Protein AF-X8AD20-F1 (afdb_monomer_lite)

Organism: NCBI:txid1299334

Radius of gyration: 24.46 Å; chains: 1; bounding box: 36×52×84 Å

Sequence (115 aa):
MVDMAHFAGLVAGKVFTGDEDPVPHAHVTTTTTHKSLRGPRGGLILAQPDYADAVDRGCPMVLGGPLPHVMAAKAVALAEAAGRRSPATPSGSPTTPRPSPKVPAPRRPAGHRRH

pLDDT: mean 75.13, std 16.99, range [38.03, 92.06]

InterPro domains:
  IPR015421 Pyridoxal phosphate-dependent transferase, major domain [G3DSA:3.40.640.10] (1-82)
  IPR015424 Pyridoxal phosphate-dependent transferase [SSF53383] (1-83)
  IPR019798 Serine hydroxymethyltransferase, pyridoxal phosphate binding site [PS00096] (27-43)
  IPR039429 Serine hydroxymethyltransferase-like domain [PF00464] (1-82)
  IPR049943 Serine hydroxymethyltransferase-like [PTHR11680] (1-82)

Structure (mmCIF, N/CA/C/O backbone):
data_AF-X8AD20-F1
#
_entry.id   AF-X8AD20-F1
#
loop_
_atom_site.group_PDB
_atom_site.id
_atom_site.type_symbol
_atom_site.label_atom_id
_atom_site.label_alt_id
_atom_site.label_comp_id
_atom_site.label_asym_id
_atom_site.label_entity_id
_atom_site.label_seq_id
_atom_site.pdbx_PDB_ins_code
_atom_site.Cartn_x
_atom_site.Cartn_y
_atom_site.Cartn_z
_atom_site.occupancy
_atom_site.B_iso_or_equiv
_atom_site.auth_seq_id
_atom_site.auth_comp_id
_atom_site.auth_asym_id
_atom_site.auth_atom_id
_atom_site.pdbx_PDB_model_num
ATOM 1 N N . MET A 1 1 ? -7.116 7.424 -11.401 1.00 79.19 1 MET A N 1
ATOM 2 C CA . MET A 1 1 ? -6.015 7.154 -10.454 1.00 79.19 1 MET A CA 1
ATOM 3 C C . MET A 1 1 ? -6.268 7.985 -9.208 1.00 79.19 1 MET A C 1
ATOM 5 O O . MET A 1 1 ? -6.657 9.135 -9.371 1.00 79.19 1 MET A O 1
ATOM 9 N N . VAL A 1 2 ? -6.096 7.427 -8.009 1.00 88.69 2 VAL A N 1
ATOM 10 C CA . VAL A 1 2 ? -6.325 8.126 -6.727 1.00 88.69 2 VAL A CA 1
ATOM 11 C C . VAL A 1 2 ? -5.082 8.013 -5.842 1.00 88.69 2 VAL A C 1
ATOM 13 O O . VAL A 1 2 ? -4.511 6.933 -5.745 1.00 88.69 2 VAL A O 1
ATOM 16 N N . ASP A 1 3 ? -4.668 9.097 -5.180 1.00 88.62 3 ASP A N 1
ATOM 17 C CA . ASP A 1 3 ? -3.637 9.067 -4.129 1.00 88.62 3 ASP 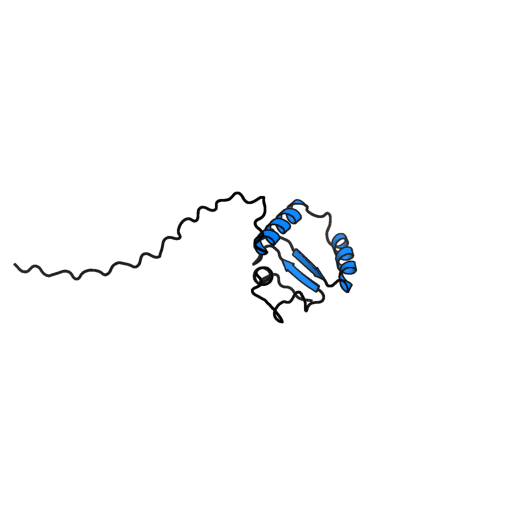A CA 1
ATOM 18 C C . ASP A 1 3 ? -4.291 9.255 -2.755 1.00 88.62 3 ASP A C 1
ATOM 20 O O . ASP A 1 3 ? -4.797 10.332 -2.432 1.00 88.62 3 ASP A O 1
ATOM 24 N N . MET A 1 4 ? -4.266 8.203 -1.935 1.00 89.31 4 MET A N 1
ATOM 25 C CA . MET A 1 4 ? -4.847 8.210 -0.591 1.00 89.31 4 MET A CA 1
ATOM 26 C C . MET A 1 4 ? -3.820 8.376 0.537 1.00 89.31 4 MET A C 1
ATOM 28 O O . MET A 1 4 ? -4.134 8.117 1.698 1.00 89.31 4 MET A O 1
ATOM 32 N N . ALA A 1 5 ? -2.595 8.833 0.254 1.00 87.69 5 ALA A N 1
ATOM 33 C CA . ALA A 1 5 ? -1.502 8.906 1.228 1.00 87.69 5 ALA A CA 1
ATOM 34 C C . ALA A 1 5 ? -1.882 9.506 2.599 1.00 87.69 5 ALA A C 1
ATOM 36 O O . ALA A 1 5 ? -1.438 9.008 3.632 1.00 87.69 5 ALA A O 1
ATOM 37 N N . HIS A 1 6 ? -2.687 10.573 2.636 1.00 87.12 6 HIS A N 1
ATOM 38 C CA . HIS A 1 6 ? -3.043 11.262 3.885 1.00 87.12 6 HIS A CA 1
ATOM 39 C C . HIS A 1 6 ? -4.138 10.553 4.684 1.00 87.12 6 HIS A C 1
ATOM 41 O O . HIS A 1 6 ? -4.118 10.600 5.913 1.00 87.12 6 HIS A O 1
ATOM 47 N N . PHE A 1 7 ? -5.048 9.844 4.020 1.00 86.44 7 PHE A N 1
ATOM 48 C CA . PHE A 1 7 ? -6.244 9.269 4.640 1.00 86.44 7 PHE A CA 1
ATOM 49 C C . PHE A 1 7 ? -6.314 7.737 4.547 1.00 86.44 7 PHE A C 1
ATOM 51 O O . PHE A 1 7 ? -7.289 7.137 4.985 1.00 86.44 7 PHE A O 1
ATOM 58 N N . ALA A 1 8 ? -5.247 7.085 4.083 1.00 84.12 8 ALA A N 1
ATOM 59 C CA . ALA A 1 8 ? -5.142 5.631 3.980 1.00 84.12 8 ALA A CA 1
ATOM 60 C C . ALA A 1 8 ? -5.430 4.877 5.284 1.00 84.12 8 ALA A C 1
ATOM 62 O O . ALA A 1 8 ? -5.980 3.784 5.246 1.00 84.12 8 ALA A O 1
ATOM 63 N N . GLY A 1 9 ? -5.097 5.455 6.442 1.00 82.19 9 GLY A N 1
ATOM 64 C CA . GLY A 1 9 ? -5.452 4.872 7.737 1.00 82.19 9 GLY A CA 1
ATOM 65 C C . GLY A 1 9 ? -6.959 4.867 8.014 1.00 82.19 9 GLY A C 1
ATOM 66 O O . GLY A 1 9 ? -7.450 3.947 8.658 1.00 82.19 9 GLY A O 1
ATOM 67 N N . LEU A 1 10 ? -7.704 5.853 7.504 1.00 84.06 10 LEU A N 1
ATOM 68 C CA . LEU A 1 10 ? -9.167 5.906 7.618 1.00 84.06 10 LEU A CA 1
ATOM 69 C C . LEU A 1 10 ? -9.832 4.897 6.674 1.00 84.06 10 LEU A C 1
ATOM 71 O O . LEU A 1 10 ? -10.804 4.254 7.060 1.00 84.06 10 LEU A O 1
ATOM 75 N N . VAL A 1 11 ? -9.265 4.707 5.477 1.00 84.00 11 VAL A N 1
ATOM 76 C CA . VAL A 1 11 ? -9.689 3.655 4.534 1.00 84.00 11 VAL A CA 1
ATOM 77 C C . VAL A 1 11 ? -9.425 2.270 5.138 1.00 84.00 11 VAL A C 1
ATOM 79 O O . VAL A 1 11 ? -10.332 1.451 5.238 1.00 84.00 11 VAL A O 1
ATOM 82 N N . ALA A 1 12 ? -8.215 2.027 5.656 1.00 82.81 12 ALA A N 1
ATOM 83 C CA . ALA A 1 12 ? -7.854 0.759 6.298 1.00 82.81 12 ALA A CA 1
ATOM 84 C C . ALA A 1 12 ? -8.678 0.472 7.568 1.00 82.81 12 ALA A C 1
ATOM 86 O O . ALA A 1 12 ? -9.038 -0.674 7.832 1.00 82.81 12 ALA A O 1
ATOM 87 N N . GLY A 1 13 ? -9.017 1.520 8.325 1.00 82.31 13 GLY A N 1
ATOM 88 C CA . GLY A 1 13 ? -9.888 1.455 9.497 1.00 82.31 13 GLY A CA 1
ATOM 89 C C . GLY A 1 13 ? -11.381 1.321 9.181 1.00 82.31 13 GLY A C 1
ATOM 90 O O . GLY A 1 13 ? -12.179 1.368 10.115 1.00 82.31 13 GLY A O 1
ATOM 91 N N . LYS A 1 14 ? -11.767 1.170 7.903 1.00 78.38 14 LYS A N 1
ATOM 92 C CA . LYS A 1 14 ? -13.163 1.075 7.436 1.00 78.38 14 LYS A CA 1
ATOM 93 C C . LYS A 1 14 ? -14.039 2.258 7.865 1.00 78.38 14 LYS A C 1
ATOM 95 O O . LYS A 1 14 ? -15.229 2.093 8.113 1.00 78.38 14 LYS A O 1
ATOM 100 N N . VAL A 1 15 ? -13.446 3.447 7.984 1.00 80.44 15 VAL A N 1
ATOM 101 C CA . VAL A 1 15 ? -14.190 4.695 8.224 1.00 80.44 15 VAL A CA 1
ATOM 102 C C . VAL A 1 15 ? -14.818 5.182 6.920 1.00 80.44 15 VAL A C 1
ATOM 104 O O . VAL A 1 15 ? -15.967 5.610 6.915 1.00 80.44 15 VAL A O 1
ATOM 107 N N . PHE A 1 16 ? -14.085 5.069 5.810 1.00 78.25 16 PHE A N 1
ATOM 108 C CA . PHE A 1 16 ? -14.640 5.237 4.468 1.00 78.25 16 PHE A CA 1
ATOM 109 C C . PHE A 1 16 ? -15.275 3.916 4.023 1.00 78.25 16 PHE A C 1
ATOM 111 O O . PHE A 1 16 ? -14.610 2.881 4.028 1.00 78.25 16 PHE A O 1
ATOM 118 N N . THR A 1 17 ? -16.572 3.942 3.710 1.00 73.75 17 THR A N 1
ATOM 119 C CA . THR A 1 17 ? -17.355 2.767 3.295 1.00 73.75 17 THR A CA 1
ATOM 120 C C . THR A 1 17 ? -18.303 3.143 2.158 1.00 73.75 17 THR A C 1
ATOM 122 O O . THR A 1 17 ? -18.700 4.303 2.052 1.00 73.75 17 THR A O 1
ATOM 125 N N . GLY A 1 18 ? -18.674 2.169 1.321 1.00 71.81 18 GLY A N 1
ATOM 126 C CA . GLY A 1 18 ? -19.573 2.391 0.184 1.00 71.81 18 GLY A CA 1
ATOM 127 C C . GLY A 1 18 ? -18.906 3.214 -0.917 1.00 71.81 18 GLY A C 1
ATOM 128 O O . GLY A 1 18 ? -17.771 2.926 -1.287 1.00 71.81 18 GLY A O 1
ATOM 129 N N . ASP A 1 19 ? -19.600 4.246 -1.393 1.00 70.62 19 ASP A N 1
ATOM 130 C CA . ASP A 1 19 ? -19.154 5.099 -2.506 1.00 70.62 19 ASP A CA 1
ATOM 131 C C . ASP A 1 19 ? -17.940 5.982 -2.159 1.00 70.62 19 ASP A C 1
ATOM 133 O O . ASP A 1 19 ? -17.265 6.512 -3.040 1.00 70.62 19 ASP A O 1
ATOM 137 N N . GLU A 1 20 ? -17.634 6.122 -0.866 1.00 74.50 20 GLU A N 1
ATOM 138 C CA . GLU A 1 20 ? -16.504 6.911 -0.366 1.00 74.50 20 GLU A CA 1
ATOM 139 C C . GLU A 1 20 ? -15.196 6.100 -0.288 1.00 74.50 20 GLU A C 1
ATOM 141 O O . GLU A 1 20 ? -14.145 6.651 0.050 1.00 74.50 20 GLU A O 1
ATOM 146 N N . ASP A 1 21 ? -15.232 4.788 -0.565 1.00 79.06 21 ASP A N 1
ATOM 147 C CA . ASP A 1 21 ? -14.020 3.968 -0.641 1.00 79.06 21 ASP A CA 1
ATOM 148 C C . ASP A 1 21 ? -13.365 4.118 -2.029 1.00 79.06 21 ASP A C 1
ATOM 150 O O . ASP A 1 21 ? -13.909 3.657 -3.034 1.00 79.06 21 ASP A O 1
ATOM 154 N N . PRO A 1 22 ? -12.168 4.721 -2.136 1.00 77.69 22 PRO A N 1
ATOM 155 C CA . PRO A 1 22 ? -11.506 4.891 -3.424 1.00 77.69 22 PRO A CA 1
ATOM 156 C C . PRO A 1 22 ? -10.982 3.576 -4.022 1.00 77.69 22 PRO A C 1
ATOM 158 O O . PRO A 1 22 ? -10.631 3.553 -5.202 1.00 77.69 22 PRO A O 1
ATOM 161 N N . VAL A 1 23 ? -10.866 2.498 -3.237 1.00 80.69 23 VAL A N 1
ATOM 162 C CA . VAL A 1 23 ? -10.290 1.217 -3.680 1.00 80.69 23 VAL A CA 1
ATOM 163 C C . VAL A 1 23 ? -11.143 0.513 -4.749 1.00 80.69 23 VAL A C 1
ATOM 165 O O . VAL A 1 23 ? -10.567 0.146 -5.773 1.00 80.69 23 VAL A O 1
ATOM 168 N N . PRO A 1 24 ? -12.470 0.330 -4.589 1.00 79.38 24 PRO A N 1
ATOM 169 C CA . PRO A 1 24 ? -13.306 -0.301 -5.615 1.00 79.38 24 PRO A CA 1
ATOM 170 C C . PRO A 1 24 ? -13.534 0.568 -6.862 1.00 79.38 24 PRO A C 1
ATOM 172 O O . PRO A 1 24 ? -13.743 0.027 -7.946 1.00 79.38 24 PRO A O 1
ATOM 175 N N . HIS A 1 25 ? -13.488 1.899 -6.741 1.00 81.69 25 HIS A N 1
ATOM 176 C CA . HIS A 1 25 ? -13.828 2.807 -7.846 1.00 81.69 25 HIS A CA 1
ATOM 177 C C . HIS A 1 25 ? -12.632 3.220 -8.710 1.00 81.69 25 HIS A C 1
ATOM 179 O O . HIS A 1 25 ? -12.799 3.609 -9.868 1.00 81.69 25 HIS A O 1
ATOM 185 N N . ALA A 1 26 ? -11.413 3.164 -8.177 1.00 84.50 26 ALA A N 1
ATOM 186 C CA . ALA A 1 26 ? -10.229 3.576 -8.914 1.00 84.50 26 ALA A CA 1
ATOM 187 C C . ALA A 1 26 ? -9.581 2.408 -9.672 1.00 84.50 26 ALA A C 1
ATOM 189 O O . ALA A 1 26 ? -9.381 1.321 -9.141 1.00 84.50 26 ALA A O 1
ATOM 190 N N . HIS A 1 27 ? -9.148 2.677 -10.907 1.00 86.19 27 HIS A N 1
ATOM 191 C CA . HIS A 1 27 ? -8.325 1.746 -11.691 1.00 86.19 27 HIS A CA 1
ATOM 192 C C . HIS A 1 27 ? -6.957 1.472 -11.037 1.00 86.19 27 HIS A C 1
ATOM 194 O O . HIS A 1 27 ? -6.445 0.356 -11.078 1.00 86.19 27 HIS A O 1
ATOM 200 N N . VAL A 1 28 ? -6.369 2.513 -10.435 1.00 87.38 28 VAL A N 1
ATOM 201 C CA . VAL A 1 28 ? -5.087 2.480 -9.720 1.00 87.38 28 VAL A CA 1
ATOM 202 C C . VAL A 1 28 ? -5.165 3.438 -8.535 1.00 87.38 28 VAL A C 1
ATOM 204 O O . VAL A 1 28 ? -5.499 4.617 -8.718 1.00 87.38 28 VAL A O 1
ATOM 207 N N . THR A 1 29 ? -4.802 2.953 -7.353 1.00 90.00 29 THR A N 1
ATOM 208 C CA . THR A 1 29 ? -4.741 3.722 -6.112 1.00 90.00 29 THR A CA 1
ATOM 209 C C . THR A 1 29 ? -3.354 3.636 -5.496 1.00 90.00 29 THR A C 1
ATOM 211 O O . THR A 1 29 ? -2.850 2.555 -5.199 1.00 90.00 29 THR A O 1
ATOM 214 N N . THR A 1 30 ? -2.731 4.785 -5.270 1.00 90.75 30 THR A N 1
ATOM 215 C CA . THR A 1 30 ? -1.426 4.895 -4.620 1.00 90.75 30 THR A CA 1
ATOM 216 C C . THR A 1 30 ? -1.587 5.350 -3.176 1.00 90.75 30 THR A C 1
ATOM 218 O O . THR A 1 30 ? -2.528 6.056 -2.813 1.00 90.75 30 THR A O 1
ATOM 221 N N . THR A 1 31 ? -0.679 4.911 -2.308 1.00 91.38 31 THR A N 1
ATOM 222 C CA . THR A 1 31 ? -0.668 5.348 -0.912 1.00 91.38 31 THR A CA 1
ATOM 223 C C . THR A 1 31 ? 0.720 5.285 -0.297 1.00 91.38 31 THR A C 1
ATOM 225 O O . THR A 1 31 ? 1.587 4.532 -0.738 1.00 91.38 31 THR A O 1
ATOM 228 N N . THR A 1 32 ? 0.928 6.062 0.764 1.00 92.06 32 THR A N 1
ATOM 229 C CA . THR A 1 32 ? 2.132 6.018 1.593 1.00 92.06 32 THR A CA 1
ATOM 230 C C . THR A 1 32 ? 1.855 5.333 2.921 1.00 92.06 32 THR A C 1
ATOM 232 O O . THR A 1 32 ? 0.845 5.603 3.566 1.00 92.06 32 THR A O 1
ATOM 235 N N . THR A 1 33 ? 2.801 4.530 3.397 1.00 88.75 33 THR A N 1
ATOM 236 C CA . THR A 1 33 ? 2.619 3.735 4.618 1.00 88.75 33 THR A CA 1
ATOM 237 C C . THR A 1 33 ? 2.887 4.490 5.922 1.00 88.75 33 THR A C 1
ATOM 239 O O . THR A 1 33 ? 2.479 4.014 6.967 1.00 88.75 33 THR A O 1
ATOM 242 N N . HIS A 1 34 ? 3.506 5.674 5.898 1.00 88.31 34 HIS A N 1
ATOM 243 C CA . HIS A 1 34 ? 4.027 6.360 7.099 1.00 88.31 34 HIS A CA 1
ATOM 244 C C . HIS A 1 34 ? 3.165 7.505 7.653 1.00 88.31 34 HIS A C 1
ATOM 246 O O . HIS A 1 34 ? 3.556 8.141 8.629 1.00 88.31 34 HIS A O 1
ATOM 252 N N . LYS A 1 35 ? 2.026 7.813 7.024 1.00 89.31 35 LYS A N 1
ATOM 253 C CA . LYS A 1 35 ? 1.117 8.887 7.458 1.00 89.31 35 LYS A CA 1
ATOM 254 C C . LYS A 1 35 ? 0.034 8.324 8.383 1.00 89.31 35 LYS A C 1
ATOM 256 O O . LYS A 1 35 ? 0.349 7.744 9.418 1.00 89.31 35 LYS A O 1
ATOM 261 N N . SER A 1 36 ? -1.240 8.432 8.007 1.00 86.12 36 SER A N 1
ATOM 262 C CA . SER A 1 36 ? -2.363 7.919 8.803 1.00 86.12 36 SER A CA 1
ATOM 263 C C . SER A 1 36 ? -2.334 6.400 9.005 1.00 86.12 36 SER A C 1
ATOM 265 O O . SER A 1 36 ? -2.889 5.920 9.990 1.00 86.12 36 SER A O 1
ATOM 267 N N . LEU A 1 37 ? -1.639 5.653 8.137 1.00 84.81 37 LEU A N 1
ATOM 268 C CA . LEU A 1 37 ? -1.435 4.205 8.270 1.00 84.81 37 LEU A CA 1
ATOM 269 C C . LEU A 1 37 ? -0.378 3.819 9.332 1.00 84.81 37 LEU A C 1
ATOM 271 O O . LEU A 1 37 ? -0.321 2.662 9.728 1.00 84.81 37 LEU A O 1
ATOM 275 N N . ARG A 1 38 ? 0.433 4.773 9.823 1.00 85.38 38 ARG A N 1
ATOM 276 C CA . ARG A 1 38 ? 1.412 4.595 10.923 1.00 85.38 38 ARG A CA 1
ATOM 277 C C . ARG A 1 38 ? 2.454 3.470 10.749 1.00 85.38 38 ARG A C 1
ATOM 279 O O . ARG A 1 38 ? 2.996 2.972 11.727 1.00 85.38 38 ARG A O 1
ATOM 286 N N . GLY A 1 39 ? 2.786 3.108 9.516 1.00 88.88 39 GLY A N 1
ATOM 287 C CA . GLY A 1 39 ? 3.841 2.154 9.166 1.00 88.88 39 GLY A CA 1
ATOM 288 C C . GLY A 1 39 ? 5.197 2.792 8.812 1.00 88.88 39 GLY A C 1
ATOM 289 O O . GLY A 1 39 ? 5.406 3.995 8.990 1.00 88.88 39 GLY A O 1
ATOM 290 N N . PRO A 1 40 ? 6.150 2.004 8.278 1.00 90.56 40 PRO A N 1
ATOM 291 C CA . PRO A 1 40 ? 7.468 2.498 7.861 1.00 90.56 40 PRO A CA 1
ATOM 292 C C . PRO A 1 40 ? 7.374 3.429 6.639 1.00 90.56 40 PRO A C 1
ATOM 294 O O . PRO A 1 40 ? 6.374 3.433 5.917 1.00 90.56 40 PRO A O 1
ATOM 297 N N . ARG A 1 41 ? 8.431 4.203 6.351 1.00 89.06 41 ARG A N 1
ATOM 298 C CA . ARG A 1 41 ? 8.496 5.035 5.133 1.00 89.06 41 ARG A CA 1
ATOM 299 C C . ARG A 1 41 ? 8.502 4.160 3.878 1.00 89.06 41 ARG A C 1
ATOM 301 O O . ARG A 1 41 ? 9.274 3.215 3.766 1.00 89.06 41 ARG A O 1
ATOM 308 N N . GLY A 1 42 ? 7.627 4.490 2.935 1.00 87.12 42 GLY A N 1
ATOM 309 C CA . GLY A 1 42 ? 7.438 3.757 1.690 1.00 87.12 42 GLY A CA 1
ATOM 310 C C . GLY A 1 42 ? 6.063 4.020 1.080 1.00 87.12 42 GLY A C 1
ATOM 311 O O . GLY A 1 42 ? 5.251 4.756 1.654 1.00 87.12 42 GLY A O 1
ATOM 312 N N . GLY A 1 43 ? 5.827 3.408 -0.081 1.00 89.44 43 GLY A N 1
ATOM 313 C CA . GLY A 1 43 ? 4.549 3.435 -0.788 1.00 89.44 43 GLY A CA 1
ATOM 314 C C . GLY A 1 43 ? 3.982 2.043 -1.063 1.00 89.44 43 GLY A C 1
ATOM 315 O O . GLY A 1 43 ? 4.683 1.035 -0.920 1.00 89.44 43 GLY A O 1
ATOM 316 N N . LEU A 1 44 ? 2.707 2.018 -1.431 1.00 89.12 44 LEU A N 1
ATOM 317 C CA . LEU A 1 44 ? 1.953 0.873 -1.932 1.00 89.12 44 LEU A CA 1
ATOM 318 C C . LEU A 1 44 ? 1.169 1.334 -3.167 1.00 89.12 44 LEU A C 1
ATOM 320 O O . LEU A 1 44 ? 0.706 2.477 -3.217 1.00 89.12 44 LEU A O 1
ATOM 324 N N . ILE A 1 45 ? 1.023 0.436 -4.135 1.00 90.56 45 ILE A N 1
ATOM 325 C CA . ILE A 1 45 ? 0.201 0.627 -5.329 1.00 90.56 45 ILE A CA 1
ATOM 326 C C . ILE A 1 45 ? -0.825 -0.501 -5.332 1.00 90.56 45 ILE A C 1
ATOM 328 O O . ILE A 1 45 ? -0.459 -1.670 -5.247 1.00 90.56 45 ILE A O 1
ATOM 332 N N . LEU A 1 46 ? -2.099 -0.136 -5.382 1.00 89.25 46 LEU A N 1
ATOM 333 C CA . LEU A 1 46 ? -3.226 -1.034 -5.588 1.00 89.25 46 LEU A CA 1
ATOM 334 C C . LEU A 1 46 ? -3.722 -0.800 -7.010 1.00 89.25 46 LEU A C 1
ATOM 336 O O . LEU A 1 46 ? -3.892 0.346 -7.419 1.00 89.25 46 LEU A O 1
ATOM 340 N N . ALA A 1 47 ? -3.934 -1.863 -7.766 1.00 90.81 47 ALA A N 1
ATOM 341 C CA . ALA A 1 47 ? -4.403 -1.780 -9.138 1.00 90.81 47 ALA A CA 1
ATOM 342 C C . ALA A 1 47 ? -5.481 -2.832 -9.369 1.00 90.81 47 ALA A C 1
ATOM 344 O O . ALA A 1 47 ? -5.469 -3.888 -8.732 1.00 90.81 47 ALA A O 1
ATOM 345 N N . GLN A 1 48 ? -6.406 -2.538 -10.277 1.00 88.25 48 GLN A N 1
ATOM 346 C CA . GLN A 1 48 ? -7.330 -3.554 -10.764 1.00 88.25 48 GLN A CA 1
ATOM 347 C C . GLN A 1 48 ? -6.582 -4.629 -11.571 1.00 88.25 48 GLN A C 1
ATOM 349 O O . GLN A 1 48 ? -5.492 -4.345 -12.082 1.00 88.25 48 GLN A O 1
ATOM 354 N N . PRO A 1 49 ? -7.146 -5.847 -11.706 1.00 87.00 49 PRO A N 1
ATOM 355 C CA . PRO A 1 49 ? -6.493 -6.960 -12.400 1.00 87.00 49 PRO A CA 1
ATOM 356 C C . PRO A 1 49 ? -5.987 -6.596 -13.801 1.00 87.00 49 PRO A C 1
ATOM 358 O O . PRO A 1 49 ? -4.882 -6.981 -14.167 1.00 87.00 49 PRO A O 1
ATOM 361 N N . ASP A 1 50 ? -6.732 -5.759 -14.526 1.00 87.88 50 ASP A N 1
ATOM 362 C CA . ASP A 1 50 ? -6.389 -5.305 -15.879 1.00 87.88 50 ASP A CA 1
ATOM 363 C C . ASP A 1 50 ? -5.086 -4.482 -15.948 1.00 87.88 50 ASP A C 1
ATOM 365 O O . ASP A 1 50 ? -4.462 -4.379 -17.003 1.00 87.88 50 ASP A O 1
ATOM 369 N N . TYR A 1 51 ? -4.651 -3.902 -14.823 1.00 85.88 51 TYR A N 1
ATOM 370 C CA . TYR A 1 51 ? -3.449 -3.068 -14.717 1.00 85.88 51 TYR A CA 1
ATOM 371 C C . TYR A 1 51 ? -2.326 -3.715 -13.894 1.00 85.88 51 TYR A C 1
ATOM 373 O O . TYR A 1 51 ? -1.234 -3.144 -13.816 1.00 85.88 51 TYR A O 1
ATOM 381 N N . ALA A 1 52 ? -2.559 -4.89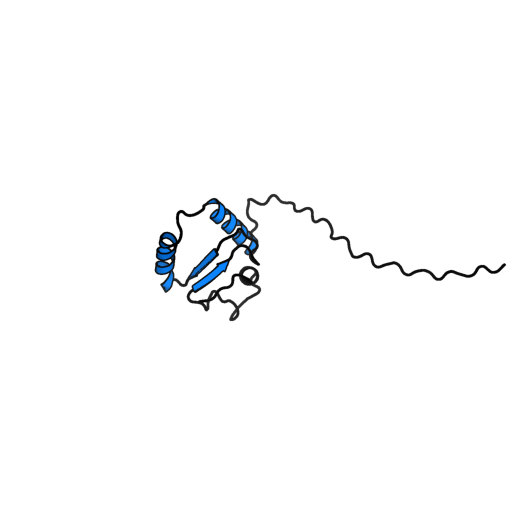0 -13.297 1.00 86.44 52 ALA A N 1
ATOM 382 C CA . ALA A 1 52 ? -1.591 -5.573 -12.435 1.00 86.44 52 ALA A CA 1
ATOM 383 C C . ALA A 1 52 ? -0.267 -5.847 -13.171 1.00 86.44 52 ALA A C 1
ATOM 385 O O . ALA A 1 52 ? 0.797 -5.438 -12.712 1.00 86.44 52 ALA A O 1
ATOM 386 N N . ASP A 1 53 ? -0.349 -6.393 -14.386 1.00 87.44 53 ASP A N 1
ATOM 387 C CA . ASP A 1 53 ? 0.801 -6.679 -15.250 1.00 87.44 53 ASP A CA 1
ATOM 388 C C . ASP A 1 53 ? 1.680 -5.458 -15.548 1.00 87.44 53 ASP A C 1
ATOM 390 O O . ASP A 1 53 ? 2.900 -5.575 -15.698 1.00 87.44 53 ASP A O 1
ATOM 394 N N . ALA A 1 54 ? 1.061 -4.285 -15.700 1.00 86.75 54 ALA A N 1
ATOM 395 C CA . ALA A 1 54 ? 1.772 -3.045 -15.988 1.00 86.75 54 ALA A CA 1
ATOM 396 C C . ALA A 1 54 ? 2.500 -2.526 -14.740 1.00 86.75 54 ALA A C 1
ATOM 398 O O . ALA A 1 54 ? 3.638 -2.062 -14.831 1.00 86.75 54 ALA A O 1
ATOM 399 N N . VAL A 1 55 ? 1.867 -2.643 -13.570 1.00 85.00 55 VAL A N 1
ATOM 400 C CA . VAL A 1 55 ? 2.451 -2.248 -12.280 1.00 85.00 55 VAL A CA 1
ATOM 401 C C . VAL A 1 55 ? 3.606 -3.172 -11.893 1.00 85.00 55 VAL A C 1
ATOM 403 O O . VAL A 1 55 ? 4.675 -2.685 -11.517 1.00 85.00 55 VAL A O 1
ATOM 406 N N . ASP A 1 56 ? 3.434 -4.483 -12.061 1.00 86.19 56 ASP A N 1
ATOM 407 C CA . ASP A 1 56 ? 4.454 -5.482 -11.731 1.00 86.19 56 ASP A CA 1
ATOM 408 C C . ASP A 1 56 ? 5.680 -5.383 -12.639 1.00 86.19 56 ASP A C 1
ATOM 410 O O . ASP A 1 56 ? 6.803 -5.583 -12.180 1.00 86.19 56 ASP A O 1
ATOM 414 N N . ARG A 1 57 ? 5.504 -4.995 -13.909 1.00 85.38 57 ARG A N 1
ATOM 415 C CA . ARG A 1 57 ? 6.626 -4.689 -14.815 1.00 85.38 57 ARG A CA 1
ATOM 416 C C . ARG A 1 57 ? 7.296 -3.349 -14.508 1.00 85.38 57 ARG A C 1
ATOM 418 O O . ARG A 1 57 ? 8.509 -3.222 -14.668 1.00 85.38 57 ARG A O 1
ATOM 425 N N . GLY A 1 58 ? 6.530 -2.349 -14.075 1.00 83.25 58 GLY A N 1
ATOM 426 C CA . GLY A 1 58 ? 7.052 -1.020 -13.748 1.00 83.25 58 GLY A CA 1
ATOM 427 C C . GLY A 1 58 ? 7.885 -0.990 -12.463 1.00 83.25 58 GLY A C 1
ATOM 428 O O . GLY A 1 58 ? 8.876 -0.264 -12.386 1.00 83.25 58 GLY A O 1
ATOM 429 N N . CYS A 1 59 ? 7.520 -1.801 -11.466 1.00 79.25 59 CYS A N 1
ATOM 430 C CA . CYS A 1 59 ? 8.167 -1.808 -10.153 1.00 79.25 59 CYS A CA 1
ATOM 431 C C . CYS A 1 59 ? 9.674 -2.160 -10.229 1.00 79.25 59 CYS A C 1
ATOM 433 O O . CYS A 1 59 ? 10.464 -1.341 -9.765 1.00 79.25 59 CYS A O 1
ATOM 435 N N . PRO A 1 60 ? 10.121 -3.246 -10.896 1.00 75.56 60 PRO A N 1
ATOM 436 C CA . PRO A 1 60 ? 11.546 -3.547 -11.086 1.00 75.56 60 PRO A CA 1
ATOM 437 C C . PRO A 1 60 ? 12.282 -2.599 -12.042 1.00 75.56 60 PRO A C 1
ATOM 439 O O . PRO A 1 60 ? 13.505 -2.512 -12.002 1.00 75.56 60 PRO A O 1
ATOM 442 N N . MET A 1 61 ? 11.563 -1.923 -12.945 1.00 79.12 61 MET A N 1
ATOM 443 C CA . MET A 1 61 ? 12.171 -0.996 -13.906 1.00 79.12 61 MET A CA 1
ATOM 444 C C . MET A 1 61 ? 12.603 0.313 -13.231 1.00 79.12 61 MET A C 1
ATOM 446 O O . MET A 1 61 ? 13.622 0.895 -13.595 1.00 79.12 61 MET A O 1
ATOM 450 N N . VAL A 1 62 ? 11.817 0.779 -12.257 1.00 82.56 62 VAL A N 1
ATOM 451 C CA . VAL A 1 62 ? 12.025 2.063 -11.568 1.00 82.56 62 VAL A CA 1
ATOM 452 C C . VAL A 1 62 ? 12.682 1.877 -10.200 1.00 82.56 62 VAL A C 1
ATOM 454 O O . VAL A 1 62 ? 13.448 2.731 -9.754 1.00 82.56 62 VAL A O 1
ATOM 457 N N . LEU A 1 63 ? 12.380 0.774 -9.514 1.00 79.69 63 LEU A N 1
ATOM 458 C CA . LEU A 1 63 ? 12.919 0.449 -8.200 1.00 79.69 63 LEU A CA 1
ATOM 459 C C . LEU A 1 63 ? 13.986 -0.636 -8.355 1.00 79.69 63 LEU A C 1
ATOM 461 O O . LEU A 1 63 ? 13.800 -1.601 -9.087 1.00 79.69 63 LEU A O 1
ATOM 465 N N . GLY A 1 64 ? 15.110 -0.476 -7.655 1.00 81.75 64 GLY A N 1
ATOM 466 C CA . GLY A 1 64 ? 16.146 -1.507 -7.586 1.00 81.75 64 GLY A CA 1
ATOM 467 C C . GLY A 1 64 ? 15.698 -2.735 -6.779 1.00 81.75 64 GLY A C 1
ATOM 468 O O . GLY A 1 64 ? 14.528 -3.105 -6.741 1.00 81.75 64 GLY A O 1
ATOM 469 N N . GLY A 1 65 ? 16.639 -3.372 -6.079 1.00 83.44 65 GLY A N 1
ATOM 470 C CA . GLY A 1 65 ? 16.331 -4.551 -5.266 1.00 83.44 65 GLY A CA 1
ATOM 471 C C . GLY A 1 65 ? 15.267 -4.280 -4.183 1.00 83.44 65 GLY A C 1
ATOM 472 O O . GLY A 1 65 ? 15.305 -3.228 -3.534 1.00 83.44 65 GLY A O 1
ATOM 473 N N . PRO A 1 66 ? 14.331 -5.219 -3.943 1.00 83.56 66 PRO A N 1
ATOM 474 C CA . PRO A 1 66 ? 13.331 -5.070 -2.894 1.00 83.56 66 PRO A CA 1
ATOM 475 C C . PRO A 1 66 ? 14.008 -5.035 -1.522 1.00 83.56 66 PRO A C 1
ATOM 477 O O . PRO A 1 66 ? 14.954 -5.776 -1.273 1.00 83.56 66 PRO A O 1
ATOM 480 N N . LEU A 1 67 ? 13.507 -4.195 -0.613 1.00 88.62 67 LEU A N 1
ATOM 481 C CA . LEU A 1 67 ? 14.029 -4.053 0.751 1.00 88.62 67 LEU A CA 1
ATOM 482 C C . LEU A 1 67 ? 13.211 -4.930 1.719 1.00 88.62 67 LEU A C 1
ATOM 484 O O . LEU A 1 67 ? 12.145 -4.491 2.170 1.00 88.62 67 LEU A O 1
ATOM 488 N N . PRO A 1 68 ? 13.668 -6.147 2.088 1.00 91.38 68 PRO A N 1
ATOM 489 C CA . PRO A 1 68 ? 12.819 -7.109 2.799 1.00 91.38 68 PRO A CA 1
ATOM 490 C C . PRO A 1 68 ? 12.440 -6.636 4.206 1.00 91.38 68 PRO A C 1
ATOM 492 O O . PRO A 1 68 ? 11.328 -6.873 4.665 1.00 91.38 68 PRO A O 1
ATOM 495 N N . HIS A 1 69 ? 13.330 -5.890 4.866 1.00 90.81 69 HIS A N 1
ATOM 496 C CA . HIS A 1 69 ? 13.086 -5.292 6.180 1.00 90.81 69 HIS A CA 1
ATOM 497 C C . HIS A 1 69 ? 11.944 -4.262 6.150 1.00 90.81 69 HIS A C 1
ATOM 499 O O . HIS A 1 69 ? 11.107 -4.236 7.051 1.00 90.81 69 HIS A O 1
ATOM 505 N N . VAL A 1 70 ? 11.856 -3.454 5.087 1.00 90.56 70 VAL A N 1
ATOM 506 C CA . VAL A 1 70 ? 10.751 -2.503 4.905 1.00 90.56 70 VAL A CA 1
ATOM 507 C C . VAL A 1 70 ? 9.459 -3.247 4.577 1.00 90.56 70 VAL A C 1
ATOM 509 O O . VAL A 1 70 ? 8.410 -2.898 5.111 1.00 90.56 70 VAL A O 1
ATOM 512 N N . MET A 1 71 ? 9.519 -4.285 3.738 1.00 90.25 71 MET A N 1
ATOM 513 C CA . MET A 1 71 ? 8.348 -5.104 3.397 1.00 90.25 71 MET A CA 1
ATOM 514 C C . MET A 1 71 ? 7.764 -5.805 4.632 1.00 90.25 71 MET A C 1
ATOM 516 O O . MET A 1 71 ? 6.554 -5.743 4.848 1.00 90.25 71 MET A O 1
ATOM 520 N N . ALA A 1 72 ? 8.611 -6.377 5.492 1.00 90.75 72 ALA A N 1
ATOM 521 C CA . ALA A 1 72 ? 8.190 -6.973 6.758 1.00 90.75 72 ALA A CA 1
ATOM 522 C C . ALA A 1 72 ? 7.542 -5.936 7.693 1.00 90.75 72 ALA A C 1
ATOM 524 O O . ALA A 1 72 ? 6.452 -6.166 8.214 1.00 90.75 72 ALA A O 1
ATOM 525 N N . ALA A 1 73 ? 8.154 -4.757 7.847 1.00 89.38 73 ALA A N 1
ATOM 526 C CA . ALA A 1 73 ? 7.587 -3.683 8.662 1.00 89.38 73 ALA A CA 1
ATOM 527 C C . ALA A 1 73 ? 6.243 -3.161 8.108 1.00 89.38 73 ALA A C 1
ATOM 529 O O . ALA A 1 73 ? 5.336 -2.848 8.879 1.00 89.38 73 ALA A O 1
ATOM 530 N N . LYS A 1 74 ? 6.071 -3.110 6.778 1.00 90.44 74 LYS A N 1
ATOM 531 C CA . LYS A 1 74 ? 4.781 -2.781 6.144 1.00 90.44 74 LYS A CA 1
ATOM 532 C C . LYS A 1 74 ? 3.721 -3.843 6.435 1.00 90.44 74 LYS A C 1
ATOM 534 O O . LYS A 1 74 ? 2.586 -3.479 6.726 1.00 90.44 74 LYS A O 1
ATOM 539 N N . ALA A 1 75 ? 4.080 -5.126 6.383 1.00 89.19 75 ALA A N 1
ATOM 540 C CA . ALA A 1 75 ? 3.157 -6.218 6.687 1.00 89.19 75 ALA A CA 1
ATOM 541 C C . ALA A 1 75 ? 2.642 -6.139 8.134 1.00 89.19 75 ALA A C 1
ATOM 543 O O . ALA A 1 75 ? 1.443 -6.286 8.365 1.00 89.19 75 ALA A O 1
ATOM 544 N N . VAL A 1 76 ? 3.524 -5.826 9.091 1.00 89.75 76 VAL A N 1
ATOM 545 C CA . VAL A 1 76 ? 3.134 -5.601 10.493 1.00 89.75 76 VAL A CA 1
ATOM 546 C C . VAL A 1 76 ? 2.178 -4.412 10.612 1.00 89.75 76 VAL A C 1
ATOM 548 O O . VAL A 1 76 ? 1.113 -4.556 11.204 1.00 89.75 76 VAL A O 1
ATOM 551 N N . ALA A 1 77 ? 2.498 -3.274 9.990 1.00 88.06 77 ALA A N 1
ATOM 552 C CA . ALA A 1 77 ? 1.644 -2.086 10.038 1.00 88.06 77 ALA A CA 1
ATOM 553 C C . ALA A 1 77 ? 0.252 -2.319 9.417 1.00 88.06 77 ALA A C 1
ATOM 555 O O . ALA A 1 77 ? -0.755 -1.857 9.949 1.00 88.06 77 ALA A O 1
ATOM 556 N N . LEU A 1 78 ? 0.173 -3.067 8.309 1.00 88.06 78 LEU A N 1
ATOM 557 C CA . LEU A 1 78 ? -1.100 -3.441 7.683 1.00 88.06 78 LEU A CA 1
ATOM 558 C C . LEU A 1 78 ? -1.915 -4.396 8.562 1.00 88.06 78 LEU A C 1
ATOM 560 O O . LEU A 1 78 ? -3.134 -4.253 8.643 1.00 88.06 78 LEU A O 1
ATOM 564 N N . ALA A 1 79 ? -1.261 -5.343 9.240 1.00 87.06 79 ALA A N 1
ATOM 565 C CA . ALA A 1 79 ? -1.929 -6.223 10.194 1.00 87.06 79 ALA A CA 1
ATOM 566 C C . ALA A 1 79 ? -2.531 -5.420 11.359 1.00 87.06 79 ALA A C 1
ATOM 568 O O . ALA A 1 79 ? -3.712 -5.588 11.668 1.00 87.06 79 ALA A O 1
ATOM 569 N N . GLU A 1 80 ? -1.762 -4.490 11.933 1.00 87.56 80 GLU A N 1
ATOM 570 C CA . GLU A 1 80 ? -2.230 -3.597 12.999 1.00 87.56 80 GLU A CA 1
ATOM 571 C C . GLU A 1 80 ? -3.399 -2.714 12.541 1.00 87.56 80 GLU A C 1
ATOM 573 O O . GLU A 1 80 ? -4.400 -2.606 13.251 1.00 87.56 80 GLU A O 1
ATOM 578 N N . ALA A 1 81 ? -3.321 -2.144 11.334 1.00 84.31 81 ALA A N 1
ATOM 579 C CA . ALA A 1 81 ? -4.396 -1.338 10.756 1.00 84.31 81 ALA A CA 1
ATOM 580 C C . ALA A 1 81 ? -5.676 -2.153 10.498 1.00 84.31 81 ALA A C 1
ATOM 582 O O . ALA A 1 81 ? -6.777 -1.647 10.693 1.00 84.31 81 ALA A O 1
ATOM 583 N N . ALA A 1 82 ? -5.542 -3.430 10.128 1.00 80.38 82 ALA A N 1
ATOM 584 C CA . ALA A 1 82 ? -6.661 -4.353 9.941 1.00 80.38 82 ALA A CA 1
ATOM 585 C C . ALA A 1 82 ? -7.241 -4.901 11.263 1.00 80.38 82 ALA A C 1
ATOM 587 O O . ALA A 1 82 ? -8.115 -5.771 11.235 1.00 80.38 82 ALA A O 1
AT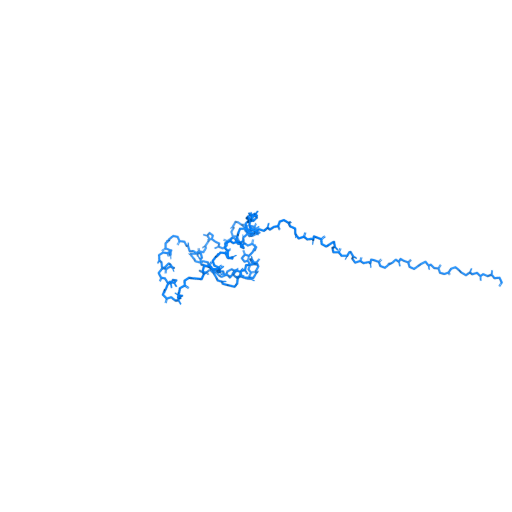OM 588 N N . GLY A 1 83 ? -6.736 -4.457 12.422 1.00 76.81 83 GLY A N 1
ATOM 589 C CA . GLY A 1 83 ? -7.133 -4.970 13.736 1.00 76.81 83 GLY A CA 1
ATOM 590 C C . GLY A 1 83 ? -6.628 -6.388 14.028 1.00 76.81 83 GLY A C 1
ATOM 591 O O . GLY A 1 83 ? -7.025 -6.995 15.024 1.00 76.81 83 GLY A O 1
ATOM 592 N N . ARG A 1 84 ? -5.744 -6.935 13.183 1.00 63.28 84 ARG A N 1
ATOM 593 C CA . ARG A 1 84 ? -5.093 -8.228 13.407 1.00 63.28 84 ARG A CA 1
ATOM 594 C C . ARG A 1 84 ? -3.850 -7.994 14.254 1.00 63.28 84 ARG A C 1
ATOM 596 O O . ARG A 1 84 ? -2.857 -7.438 13.797 1.00 63.28 84 ARG A O 1
ATOM 603 N N . ARG A 1 85 ? -3.900 -8.430 15.511 1.00 54.19 85 ARG A N 1
ATOM 604 C CA . ARG A 1 85 ? -2.748 -8.381 16.415 1.00 54.19 85 ARG A CA 1
ATOM 605 C C . ARG A 1 85 ? -1.624 -9.242 15.823 1.00 54.19 85 ARG A C 1
ATOM 607 O O . ARG A 1 85 ? -1.769 -10.457 15.717 1.00 54.19 85 ARG A O 1
ATOM 614 N N . SER A 1 86 ? -0.539 -8.605 15.390 1.00 51.88 86 SER A N 1
ATOM 615 C CA . SER A 1 86 ? 0.632 -9.303 14.857 1.00 51.88 86 SER A CA 1
ATOM 616 C C . SER A 1 86 ? 1.299 -10.123 15.976 1.00 51.88 86 SER A C 1
ATOM 618 O O . SER A 1 86 ? 1.374 -9.638 17.109 1.00 51.88 86 SER A O 1
ATOM 620 N N . PRO A 1 87 ? 1.800 -11.345 15.713 1.00 52.09 87 PRO A N 1
ATOM 621 C CA . PRO A 1 87 ? 2.431 -12.186 16.738 1.00 52.09 87 PRO A CA 1
ATOM 622 C C . PRO A 1 87 ? 3.729 -11.594 17.319 1.00 52.09 87 PRO A C 1
ATOM 624 O O . PRO A 1 87 ? 4.228 -12.090 18.322 1.00 52.09 87 PRO A O 1
ATOM 627 N N . ALA A 1 88 ? 4.273 -10.534 16.712 1.00 50.50 88 ALA A N 1
ATOM 628 C CA . ALA A 1 88 ? 5.527 -9.900 17.116 1.00 50.50 88 ALA A CA 1
ATOM 629 C C . ALA A 1 88 ? 5.375 -8.770 18.155 1.00 50.50 88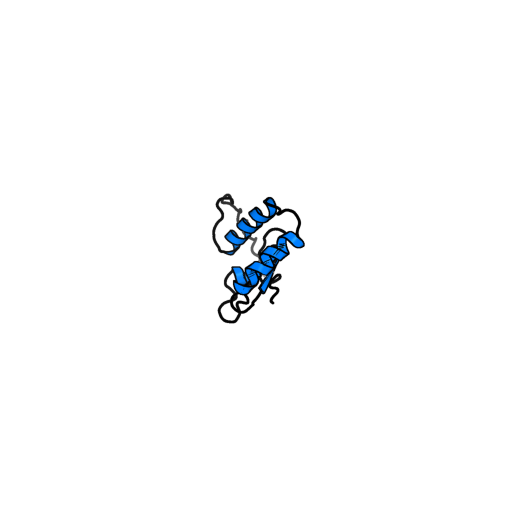 ALA A C 1
ATOM 631 O O . ALA A 1 88 ? 6.387 -8.219 18.586 1.00 50.50 88 ALA A O 1
ATOM 632 N N . THR A 1 89 ? 4.156 -8.399 18.562 1.00 47.84 89 THR A N 1
ATOM 633 C CA . THR A 1 89 ? 3.959 -7.327 19.550 1.00 47.84 89 THR A CA 1
ATOM 634 C C . THR A 1 89 ? 3.853 -7.931 20.958 1.00 47.84 89 THR A C 1
ATOM 636 O O . THR A 1 89 ? 2.797 -8.484 21.290 1.00 47.84 89 THR A O 1
ATOM 639 N N . PRO A 1 90 ? 4.893 -7.846 21.818 1.00 45.09 90 PRO A N 1
ATOM 640 C CA . PRO A 1 90 ? 4.748 -8.234 23.213 1.00 45.09 90 PRO A CA 1
ATOM 641 C C . PRO A 1 90 ? 3.645 -7.382 23.845 1.00 45.09 90 PRO A C 1
ATOM 643 O O . PRO A 1 90 ? 3.582 -6.160 23.702 1.00 45.09 90 PRO A O 1
ATOM 646 N N . SER A 1 91 ? 2.714 -8.061 24.500 1.00 52.53 91 SER A N 1
ATOM 647 C CA . SER A 1 91 ? 1.621 -7.466 25.251 1.00 52.53 91 SER A CA 1
ATOM 648 C C . SER A 1 91 ? 2.155 -6.523 26.331 1.00 52.53 91 SER A C 1
ATOM 650 O O . SER A 1 91 ? 2.683 -6.984 27.339 1.00 52.53 91 SER A O 1
ATOM 652 N N . GLY A 1 92 ? 1.972 -5.216 26.143 1.00 41.09 92 GLY A N 1
ATOM 653 C CA . GLY A 1 92 ? 2.154 -4.237 27.211 1.00 41.09 92 GLY A CA 1
ATOM 654 C C . GLY A 1 92 ? 2.629 -2.877 26.725 1.00 41.09 92 GLY A C 1
ATOM 655 O O . GLY A 1 92 ? 3.795 -2.540 26.877 1.00 41.09 92 GLY A O 1
ATOM 656 N N . SER A 1 93 ? 1.720 -2.037 26.229 1.00 38.03 93 SER A N 1
ATOM 657 C CA . SER A 1 93 ? 1.874 -0.613 26.523 1.00 38.03 93 SER A CA 1
ATOM 658 C C . SER A 1 93 ? 1.464 -0.430 27.987 1.00 38.03 93 SER A C 1
ATOM 660 O O . SER A 1 93 ? 0.330 -0.801 28.311 1.00 38.03 93 SER A O 1
ATOM 662 N N . PRO A 1 94 ? 2.293 0.138 28.881 1.00 40.84 94 PRO A N 1
ATOM 663 C CA . PRO A 1 94 ? 1.745 0.726 30.086 1.00 40.84 94 PRO A CA 1
ATOM 664 C C . PRO A 1 94 ? 0.816 1.833 29.593 1.00 40.84 94 PRO A C 1
ATOM 666 O O . PRO A 1 94 ? 1.255 2.846 29.049 1.00 40.84 94 PRO A O 1
ATOM 669 N N . THR A 1 95 ? -0.490 1.618 29.698 1.00 46.34 95 THR A N 1
ATOM 670 C CA . THR A 1 95 ? -1.446 2.715 29.708 1.00 46.34 95 THR A CA 1
ATOM 671 C C . THR A 1 95 ? -1.097 3.546 30.930 1.00 46.34 95 THR A C 1
ATOM 673 O O . THR A 1 95 ? -1.629 3.317 32.012 1.00 46.34 95 THR A O 1
ATOM 676 N N . THR A 1 96 ? -0.148 4.470 30.794 1.00 42.91 96 THR A N 1
ATOM 677 C CA . THR A 1 96 ? -0.003 5.551 31.755 1.00 42.91 96 THR A CA 1
ATOM 678 C C . THR A 1 96 ? -1.346 6.271 31.722 1.00 42.91 96 THR A C 1
ATOM 680 O O . THR A 1 96 ? -1.727 6.763 30.652 1.00 42.91 96 THR A O 1
ATOM 683 N N . PRO A 1 97 ? -2.124 6.286 32.816 1.00 38.44 97 PRO A N 1
ATOM 684 C CA . PRO A 1 97 ? -3.367 7.031 32.831 1.00 38.44 97 PRO A CA 1
ATOM 685 C C . PRO A 1 97 ? -3.013 8.481 32.513 1.00 38.44 97 PRO A C 1
ATOM 687 O O . PRO A 1 97 ? -2.194 9.101 33.192 1.00 38.44 97 PRO A O 1
ATOM 690 N N . ARG A 1 98 ? -3.580 9.000 31.422 1.00 45.06 98 ARG A N 1
ATOM 691 C CA . ARG A 1 98 ? -3.482 10.412 31.058 1.00 45.06 98 ARG A CA 1
ATOM 692 C C . ARG A 1 98 ? -3.944 11.191 32.295 1.00 45.06 98 ARG A C 1
ATOM 694 O O . ARG A 1 98 ? -5.076 10.961 32.721 1.00 45.06 98 ARG A O 1
ATOM 701 N N . PRO A 1 99 ? -3.111 12.036 32.926 1.00 41.97 99 PRO A N 1
ATOM 702 C CA . PRO A 1 99 ? -3.560 12.776 34.091 1.00 41.97 99 PRO A CA 1
ATOM 703 C C . PRO A 1 99 ? -4.715 13.670 33.645 1.00 41.97 99 PRO A C 1
ATOM 705 O O . PRO A 1 9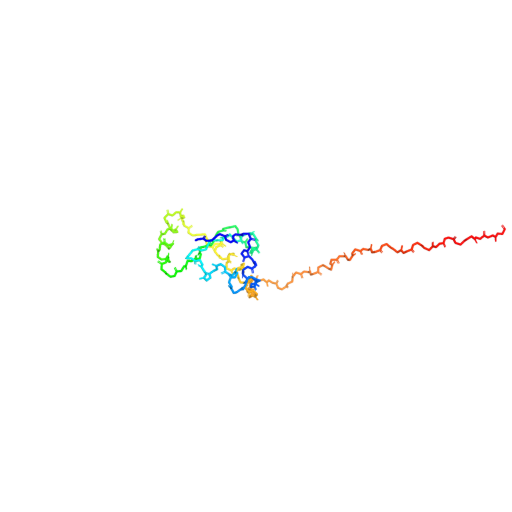9 ? -4.558 14.505 32.752 1.00 41.97 99 PRO A O 1
ATOM 708 N N . SER A 1 100 ? -5.893 13.441 34.223 1.00 49.56 100 SER A N 1
ATOM 709 C CA . SER A 1 100 ? -7.064 14.288 34.028 1.00 49.56 100 SER A CA 1
ATOM 710 C C . SER A 1 100 ? -6.671 15.748 34.283 1.00 49.56 100 SER A C 1
ATOM 712 O O . SER A 1 100 ? -5.931 16.007 35.240 1.00 49.56 100 SER A O 1
ATOM 714 N N . PRO A 1 101 ? -7.131 16.716 33.469 1.00 50.91 101 PRO A N 1
ATOM 715 C CA . PRO A 1 101 ? -6.898 18.122 33.764 1.00 50.91 101 PRO A CA 1
ATOM 716 C C . PRO A 1 101 ? -7.474 18.412 35.153 1.00 50.91 101 PRO A C 1
ATOM 718 O O . PRO A 1 101 ? -8.667 18.226 35.391 1.00 50.91 101 PRO A O 1
ATOM 721 N N . LYS A 1 102 ? -6.609 18.793 36.102 1.00 51.72 102 LYS A N 1
ATOM 722 C CA . LYS A 1 102 ? -7.029 19.173 37.453 1.00 51.72 102 LYS A CA 1
ATOM 723 C C . LYS A 1 102 ? -7.955 20.380 37.328 1.00 51.72 102 LYS A C 1
ATOM 725 O O . LYS A 1 102 ? -7.487 21.488 37.084 1.00 51.72 102 LYS A O 1
ATOM 730 N N . VAL A 1 103 ? -9.257 20.160 37.488 1.00 55.81 103 VAL A N 1
ATOM 731 C CA . VAL A 1 103 ? -10.228 21.237 37.690 1.00 55.81 103 VAL A CA 1
ATOM 732 C C . VAL A 1 103 ? -9.809 21.965 38.975 1.00 55.81 103 VAL A C 1
ATOM 734 O O . VAL A 1 103 ? -9.693 21.313 40.017 1.00 55.81 103 VAL A O 1
ATOM 737 N N . PRO A 1 104 ? -9.501 23.273 38.936 1.00 54.66 104 PRO A N 1
ATOM 738 C CA . PRO A 1 104 ? -9.116 23.998 40.136 1.00 54.66 104 PRO A CA 1
ATOM 739 C C . PRO A 1 104 ? -10.298 24.033 41.110 1.00 54.66 104 PRO A C 1
ATOM 741 O O . PRO A 1 104 ? -11.412 24.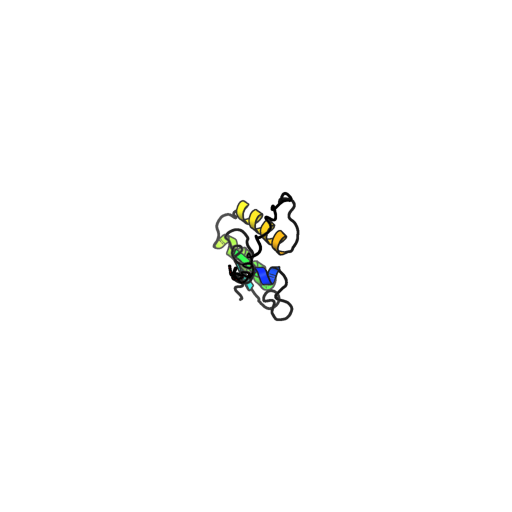402 40.744 1.00 54.66 104 PRO A O 1
ATOM 744 N N . ALA A 1 105 ? -10.052 23.609 42.351 1.00 55.03 105 ALA A N 1
ATOM 745 C CA . ALA A 1 105 ? -11.057 23.574 43.405 1.00 55.03 105 ALA A CA 1
ATOM 746 C C . ALA A 1 105 ? -11.648 24.980 43.661 1.00 55.03 105 ALA A C 1
ATOM 748 O O . ALA A 1 105 ? -10.900 25.965 43.645 1.00 55.03 105 ALA A O 1
ATOM 749 N N . PRO A 1 106 ? -12.961 25.101 43.934 1.00 53.69 106 PRO A N 1
ATOM 750 C CA . PRO A 1 106 ? -13.575 26.386 44.246 1.00 53.69 106 PRO A CA 1
ATOM 751 C C . PRO A 1 106 ? -12.990 26.950 45.548 1.00 53.69 106 PRO A C 1
ATOM 753 O O . PRO A 1 106 ? -13.001 26.300 46.596 1.00 53.69 106 PRO A O 1
ATOM 756 N N . ARG A 1 107 ? -12.460 28.178 45.482 1.00 53.16 107 ARG A N 1
ATOM 757 C CA . ARG A 1 107 ? -11.962 28.919 46.648 1.00 53.16 107 ARG A CA 1
ATOM 758 C C . ARG A 1 107 ? -13.125 29.156 47.617 1.00 53.16 107 ARG A C 1
ATOM 760 O O . ARG A 1 107 ? -14.083 29.843 47.274 1.00 53.16 107 ARG A O 1
ATOM 767 N N . ARG A 1 108 ? -13.043 28.595 48.828 1.00 51.84 108 ARG A N 1
ATOM 768 C CA . ARG A 1 108 ? -13.966 28.913 49.929 1.00 51.84 108 ARG A CA 1
ATOM 769 C C . ARG A 1 108 ? -13.874 30.412 50.273 1.00 51.84 108 ARG A C 1
ATOM 771 O O . ARG A 1 108 ? -12.757 30.927 50.342 1.00 51.84 108 ARG A O 1
ATOM 778 N N . PRO A 1 109 ? -14.999 31.105 50.521 1.00 52.19 109 PRO A N 1
ATOM 779 C CA . PRO A 1 109 ? -14.976 32.499 50.948 1.00 52.19 109 PRO A CA 1
ATOM 780 C C . PRO A 1 109 ? -14.386 32.614 52.360 1.00 52.19 109 PRO A C 1
ATOM 782 O O . PRO A 1 109 ? -14.731 31.848 53.261 1.00 52.19 109 PRO A O 1
ATOM 785 N N . ALA A 1 110 ? -13.470 33.566 52.537 1.00 55.66 110 ALA A N 1
ATOM 786 C CA . ALA A 1 110 ? -12.850 33.882 53.816 1.00 55.66 110 ALA A CA 1
ATOM 787 C C . ALA A 1 110 ? -13.899 34.484 54.764 1.00 55.66 110 ALA A C 1
ATOM 789 O O . ALA A 1 110 ? -14.353 35.610 54.574 1.00 55.66 110 ALA A O 1
ATOM 790 N N . GLY A 1 111 ? -14.303 33.716 55.775 1.00 47.41 111 GLY A N 1
ATOM 791 C CA . GLY A 1 111 ? -15.173 34.194 56.843 1.00 47.41 111 GLY A CA 1
ATOM 792 C C . GLY A 1 111 ? -14.434 35.173 57.754 1.00 47.41 111 GLY A C 1
ATOM 793 O O . GLY A 1 111 ? -13.432 34.820 58.374 1.00 47.41 111 GLY A O 1
ATOM 794 N N . HIS A 1 112 ? -14.953 36.397 57.835 1.00 53.41 112 HIS A N 1
ATOM 795 C CA . HIS A 1 112 ? -14.592 37.407 58.823 1.00 53.41 112 HIS A CA 1
ATOM 796 C C . HIS A 1 112 ? -14.713 36.861 60.253 1.00 53.41 112 HIS A C 1
ATOM 798 O O . HIS A 1 112 ? -15.809 36.525 60.701 1.00 53.41 112 HIS A O 1
ATOM 804 N N . ARG A 1 113 ? -13.605 36.844 61.001 1.00 45.78 113 ARG A N 1
ATOM 805 C CA . ARG A 1 113 ? -13.640 36.806 62.467 1.00 45.78 113 ARG A CA 1
ATOM 806 C C . ARG A 1 113 ? -13.669 38.244 62.977 1.00 45.78 113 ARG A C 1
ATOM 808 O O . ARG A 1 113 ? -12.690 38.967 62.829 1.00 45.78 113 ARG A O 1
ATOM 815 N N . ARG A 1 114 ? -14.811 38.644 63.536 1.00 44.44 114 ARG A N 1
ATOM 816 C CA . ARG A 1 114 ? -14.934 39.794 64.435 1.00 44.44 114 ARG A CA 1
ATOM 817 C C . ARG A 1 114 ? -14.539 39.335 65.839 1.00 44.44 114 ARG A C 1
ATOM 819 O O . ARG A 1 114 ? -15.104 38.349 66.303 1.00 44.44 114 ARG A O 1
ATOM 826 N N . HIS A 1 115 ? -13.622 40.055 66.471 1.00 42.84 115 HIS A N 1
ATOM 827 C CA . HIS A 1 115 ? -13.577 40.322 67.908 1.00 42.84 115 HIS A CA 1
ATOM 828 C C . HIS A 1 115 ? -12.988 41.714 68.090 1.00 42.84 115 HIS A C 1
ATOM 830 O O . HIS A 1 115 ? -12.037 42.028 67.337 1.00 42.84 115 HIS A O 1
#

Secondary structure (DSSP, 8-state):
-EE-TTTHHHHHTT-S-GGG-HHHH-SEEEEETTSTT---S-EEEEE-HHHHHHHHHHHHHHS-S--HHHHHHHHHHHHHHTT---TTS-S-----PPPPP-PPPPPPP------

Foldseek 3Di:
DEECAACVLCLLLVVQDDPRNVQVVDQKYKYFCCHSLNFDGDIDMHHDPVCPVVVVVVCVVPDPDDDVVRVVRSVCSSCVSNVNHDPPDPPDDPPPPPPDPPDDDDDDDDDDDDD